Protein AF-A0A9W8D251-F1 (afdb_monomer_lite)

Foldseek 3Di:
DDKDWDWAQDPVDNVDIDIDIDDDDDDPDDPPVCVVVVVVVVVVVVVVVVVVVVVVVVVVVVCVVVCVVVVVVVVVPDDDD

Radius of gyration: 19.43 Å; chains: 1; bounding box: 40×22×55 Å

Structure (mmCIF, N/CA/C/O backbone):
data_AF-A0A9W8D251-F1
#
_entry.id   AF-A0A9W8D251-F1
#
loop_
_atom_site.group_PDB
_atom_site.id
_atom_site.type_symbol
_atom_site.label_atom_id
_atom_site.label_alt_id
_atom_site.label_comp_id
_atom_site.label_asym_id
_atom_site.label_entity_id
_atom_site.label_seq_id
_atom_site.pdbx_PDB_ins_code
_atom_site.Cartn_x
_atom_site.Cartn_y
_atom_site.Cartn_z
_atom_site.occupancy
_atom_site.B_iso_or_equiv
_atom_site.auth_seq_id
_atom_site.auth_comp_id
_atom_site.auth_asym_id
_atom_site.auth_atom_id
_atom_site.pdbx_PDB_model_num
ATOM 1 N N . VAL A 1 1 ? -7.399 -13.211 10.879 1.00 62.53 1 VAL A N 1
ATOM 2 C CA . VAL A 1 1 ? -7.153 -12.051 9.995 1.00 62.53 1 VAL A CA 1
ATOM 3 C C . VAL A 1 1 ? -6.596 -12.612 8.709 1.00 62.53 1 VAL A C 1
ATOM 5 O O . VAL A 1 1 ? -5.525 -13.200 8.753 1.00 62.53 1 VAL A O 1
ATOM 8 N N . GLU A 1 2 ? -7.351 -12.513 7.624 1.00 75.56 2 GLU A N 1
ATOM 9 C CA . GLU A 1 2 ? -6.897 -12.874 6.280 1.00 75.56 2 GLU A CA 1
ATOM 10 C C . GLU A 1 2 ? -6.722 -11.599 5.454 1.00 75.56 2 GLU A C 1
ATOM 12 O O . GLU A 1 2 ? -7.582 -10.718 5.488 1.00 75.56 2 GLU A O 1
ATOM 17 N N . GLU A 1 3 ? -5.614 -11.507 4.722 1.00 72.06 3 GLU A N 1
ATOM 18 C CA . GLU A 1 3 ? -5.325 -10.439 3.764 1.00 72.06 3 GLU A CA 1
ATOM 19 C C . GLU A 1 3 ? -5.142 -11.062 2.378 1.00 72.06 3 GLU A C 1
ATOM 21 O O . GLU A 1 3 ? -4.378 -12.015 2.212 1.00 72.06 3 GLU A O 1
ATOM 26 N N . LYS A 1 4 ? -5.834 -10.514 1.378 1.00 84.62 4 LYS A N 1
ATOM 27 C CA . LYS A 1 4 ? -5.705 -10.904 -0.023 1.00 84.62 4 LYS A CA 1
ATOM 28 C C . LYS A 1 4 ? -5.401 -9.674 -0.868 1.00 84.62 4 LYS A C 1
ATOM 30 O O . LYS A 1 4 ? -6.254 -8.809 -1.060 1.00 84.62 4 LYS A O 1
ATOM 35 N N . GLN A 1 5 ? -4.206 -9.654 -1.449 1.00 80.81 5 GLN A N 1
ATOM 36 C CA . GLN A 1 5 ? -3.772 -8.610 -2.369 1.00 80.81 5 GLN A CA 1
ATOM 37 C C . GLN A 1 5 ? -3.803 -9.128 -3.812 1.00 80.81 5 GLN A C 1
ATOM 39 O O . GLN A 1 5 ? -3.205 -10.153 -4.127 1.00 80.81 5 GLN A O 1
ATOM 44 N N . THR A 1 6 ? -4.489 -8.408 -4.701 1.00 84.94 6 THR A N 1
ATOM 45 C CA . THR A 1 6 ? -4.556 -8.702 -6.139 1.00 84.94 6 THR A CA 1
ATOM 46 C C . THR A 1 6 ? -3.939 -7.547 -6.920 1.00 84.94 6 THR A C 1
ATOM 48 O O . THR A 1 6 ? -4.358 -6.397 -6.777 1.00 84.94 6 THR A O 1
ATOM 51 N N . LEU A 1 7 ? -2.937 -7.859 -7.740 1.00 83.19 7 LEU A N 1
ATOM 52 C CA . LEU A 1 7 ? -2.224 -6.913 -8.596 1.00 83.19 7 LEU A CA 1
ATOM 53 C C . LEU A 1 7 ? -2.591 -7.207 -10.051 1.00 83.19 7 LEU A C 1
ATOM 55 O O . LEU A 1 7 ? -2.381 -8.326 -10.515 1.00 83.19 7 LEU A O 1
ATOM 59 N N . VAL A 1 8 ? -3.149 -6.226 -10.756 1.00 85.25 8 VAL A N 1
ATOM 60 C CA . VAL A 1 8 ? -3.587 -6.367 -12.153 1.00 85.25 8 VAL A CA 1
ATOM 61 C C . VAL A 1 8 ? -3.054 -5.193 -12.970 1.00 85.25 8 VAL A C 1
ATOM 63 O O . VAL A 1 8 ? -3.043 -4.062 -12.486 1.00 85.25 8 VAL A O 1
ATOM 66 N N . ALA A 1 9 ? -2.601 -5.440 -14.199 1.00 78.44 9 ALA A N 1
ATOM 67 C CA . ALA A 1 9 ? -2.243 -4.366 -15.126 1.00 78.44 9 ALA A CA 1
ATOM 68 C C . ALA A 1 9 ? -3.487 -3.522 -15.451 1.00 78.44 9 ALA A C 1
ATOM 70 O O . ALA A 1 9 ? -4.566 -4.074 -15.673 1.00 78.44 9 ALA A O 1
ATOM 71 N N . ASP A 1 10 ? -3.357 -2.196 -15.441 1.00 75.69 10 ASP A N 1
ATOM 72 C CA . ASP A 1 10 ? -4.484 -1.305 -15.713 1.00 75.69 10 ASP A CA 1
ATOM 73 C C . ASP A 1 10 ? -4.909 -1.421 -17.196 1.00 75.69 10 ASP A C 1
ATOM 75 O O . ASP A 1 10 ? -4.091 -1.169 -18.087 1.00 75.69 10 ASP A O 1
ATOM 79 N N . PRO A 1 11 ? -6.171 -1.798 -17.489 1.00 76.19 11 PRO A N 1
ATOM 80 C CA . PRO A 1 11 ? -6.655 -1.960 -18.859 1.00 76.19 11 PRO A CA 1
ATOM 81 C C . PRO A 1 11 ? -6.732 -0.640 -19.641 1.00 76.19 11 PRO A C 1
ATOM 83 O O . PRO A 1 11 ? -6.804 -0.669 -20.868 1.00 76.19 11 PRO A O 1
ATOM 86 N N . HIS A 1 12 ? -6.714 0.513 -18.965 1.00 77.06 12 HIS A N 1
ATOM 87 C CA . HIS A 1 12 ? -6.749 1.831 -19.602 1.00 77.06 12 HIS A CA 1
ATOM 88 C C . HIS A 1 12 ? -5.372 2.494 -19.709 1.00 77.06 12 HIS A C 1
ATOM 90 O O . HIS A 1 12 ? -5.201 3.407 -20.517 1.00 77.06 12 HIS A O 1
ATOM 96 N N . ASN A 1 13 ? -4.381 2.045 -18.933 1.00 74.81 13 ASN A N 1
ATOM 97 C CA . ASN A 1 13 ? -3.026 2.584 -18.980 1.00 74.81 13 ASN A CA 1
ATOM 98 C C . ASN A 1 13 ? -1.980 1.498 -18.699 1.00 74.81 13 ASN A C 1
ATOM 100 O O . ASN A 1 13 ? -1.735 1.141 -17.551 1.00 74.81 13 ASN A O 1
ATOM 104 N N . ALA A 1 14 ? -1.285 1.049 -19.745 1.00 75.12 14 ALA A N 1
ATOM 105 C CA . ALA A 1 14 ? -0.275 -0.010 -19.660 1.00 75.12 14 ALA A CA 1
ATOM 106 C C . ALA A 1 14 ? 0.901 0.294 -18.707 1.00 75.12 14 ALA A C 1
ATOM 108 O O . ALA A 1 14 ? 1.615 -0.623 -18.309 1.00 75.12 14 ALA A O 1
ATOM 109 N N . ASN A 1 15 ? 1.103 1.559 -18.320 1.00 75.69 15 ASN A N 1
ATOM 110 C CA . ASN A 1 15 ? 2.156 1.954 -17.383 1.00 75.69 15 ASN A CA 1
ATOM 111 C C . ASN A 1 15 ? 1.715 1.919 -15.911 1.00 75.69 15 AS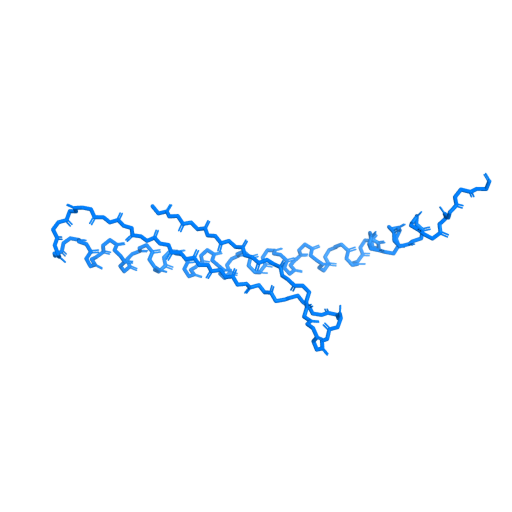N A C 1
ATOM 113 O O . ASN A 1 15 ? 2.542 2.145 -15.027 1.00 75.69 15 ASN A O 1
ATOM 117 N N . ASN A 1 16 ? 0.439 1.637 -15.633 1.00 73.31 16 ASN A N 1
ATOM 118 C CA . ASN A 1 16 ? -0.111 1.601 -14.285 1.00 73.31 16 ASN A CA 1
ATOM 119 C C . ASN A 1 16 ? -0.466 0.169 -13.863 1.00 73.31 16 ASN A C 1
ATOM 121 O O . ASN A 1 16 ? -0.869 -0.676 -14.661 1.00 73.31 16 ASN A O 1
ATOM 125 N N . THR A 1 17 ? -0.340 -0.109 -12.567 1.00 81.25 17 THR A N 1
ATOM 126 C CA . THR A 1 17 ? -0.783 -1.371 -11.964 1.00 81.25 17 THR A CA 1
ATOM 127 C C . THR A 1 17 ? -1.851 -1.076 -10.922 1.00 81.25 17 THR A C 1
ATOM 129 O O . THR A 1 17 ? -1.616 -0.341 -9.962 1.00 81.25 17 THR A O 1
ATOM 132 N N . LEU A 1 18 ? -3.028 -1.664 -11.106 1.00 80.69 18 LEU A N 1
ATOM 133 C CA . LEU A 1 18 ? -4.120 -1.633 -10.147 1.00 80.69 18 LEU A CA 1
ATOM 134 C C . LEU A 1 18 ? -3.820 -2.616 -9.014 1.00 80.69 18 LEU A C 1
ATOM 136 O O . LEU A 1 18 ? -3.620 -3.810 -9.236 1.00 80.69 18 LEU A O 1
ATOM 140 N N . CYS A 1 19 ? -3.807 -2.108 -7.785 1.00 77.50 19 CYS A N 1
ATOM 141 C CA . CYS A 1 19 ? -3.641 -2.913 -6.582 1.00 77.50 19 CYS A CA 1
ATOM 142 C C . CYS A 1 19 ? -4.936 -2.885 -5.771 1.00 77.50 19 CYS A C 1
ATOM 144 O O . CYS A 1 19 ? -5.309 -1.844 -5.225 1.00 77.50 19 CYS A O 1
ATOM 146 N N . LYS A 1 20 ? -5.617 -4.030 -5.690 1.00 82.81 20 LYS A N 1
ATOM 147 C CA . LYS A 1 20 ? -6.781 -4.231 -4.825 1.00 82.81 20 LYS A CA 1
ATOM 148 C C . LYS A 1 20 ? -6.339 -5.026 -3.605 1.00 82.81 20 LYS A C 1
ATOM 150 O O . LYS A 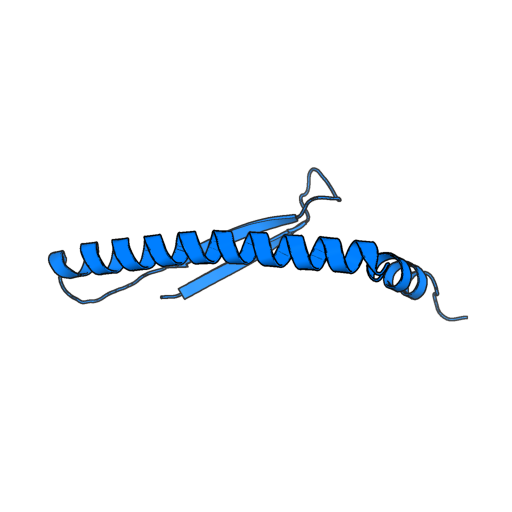1 20 ? -5.796 -6.116 -3.764 1.00 82.81 20 LYS A O 1
ATOM 155 N N . ASN A 1 21 ? -6.566 -4.493 -2.408 1.00 75.31 21 ASN A N 1
ATOM 156 C CA . ASN A 1 21 ? -6.255 -5.199 -1.169 1.00 75.31 21 ASN A CA 1
ATOM 157 C C . ASN A 1 21 ? -7.534 -5.389 -0.348 1.00 75.31 21 ASN A C 1
ATOM 159 O O . ASN A 1 21 ? -8.249 -4.422 -0.083 1.00 75.31 21 ASN A O 1
ATOM 163 N N . GLU A 1 22 ? -7.841 -6.638 -0.016 1.00 78.25 22 GLU A N 1
ATOM 164 C CA . GLU A 1 22 ? -9.040 -7.057 0.705 1.00 78.25 22 GLU A CA 1
ATOM 165 C C . GLU A 1 22 ? -8.618 -7.693 2.032 1.00 78.25 22 GLU A C 1
ATOM 167 O O . GLU A 1 22 ? -7.679 -8.488 2.082 1.00 78.25 22 GLU A O 1
ATOM 172 N N . THR A 1 23 ? -9.304 -7.353 3.122 1.00 70.75 23 THR A N 1
ATOM 173 C CA . THR A 1 23 ? -8.981 -7.876 4.456 1.00 70.75 23 THR A CA 1
ATOM 174 C C . THR A 1 23 ? -10.238 -8.333 5.160 1.00 70.75 23 THR A C 1
ATOM 176 O O . THR A 1 23 ? -11.220 -7.599 5.222 1.00 70.75 23 THR A O 1
ATOM 179 N N . SER A 1 24 ? -10.185 -9.543 5.710 1.00 70.19 24 SER A N 1
ATOM 180 C CA . SER A 1 24 ? -11.259 -10.138 6.495 1.00 70.19 24 SER A CA 1
ATOM 181 C C . SER A 1 24 ? -10.789 -10.387 7.926 1.00 70.19 24 SER A C 1
ATOM 183 O O . SER A 1 24 ? -9.777 -11.054 8.179 1.00 70.19 24 SER A O 1
ATOM 185 N N . ILE A 1 25 ? -11.523 -9.830 8.888 1.00 65.44 25 ILE A N 1
ATOM 186 C CA . ILE A 1 25 ? -11.240 -9.942 10.320 1.00 65.44 25 ILE A CA 1
ATOM 187 C C . ILE A 1 25 ? -12.442 -10.615 10.978 1.00 65.44 25 ILE A C 1
ATOM 189 O O . ILE A 1 25 ? -13.370 -9.961 11.433 1.00 65.44 25 ILE A O 1
ATOM 193 N N . VAL A 1 26 ? -12.440 -11.948 11.000 1.00 65.75 26 VAL A N 1
ATOM 194 C CA . VAL A 1 26 ? -13.486 -12.736 11.665 1.00 65.75 26 VAL A CA 1
ATOM 195 C C . VAL A 1 26 ? -13.068 -13.009 13.111 1.00 65.75 26 VAL A C 1
ATOM 197 O O . VAL A 1 26 ? -11.976 -13.528 13.350 1.00 65.75 26 VAL A O 1
ATOM 200 N N . SER A 1 27 ? -13.926 -12.668 14.077 1.00 61.28 27 SER A N 1
ATOM 201 C CA . SER A 1 27 ? -13.719 -12.939 15.507 1.00 61.28 27 SER A CA 1
ATOM 202 C C . SER A 1 27 ? -15.001 -13.463 16.163 1.00 61.28 27 SER A C 1
ATOM 204 O O . SER A 1 27 ? -16.047 -12.818 16.102 1.00 61.28 27 SER A O 1
ATOM 206 N N . ASN A 1 28 ? -14.906 -14.615 16.837 1.00 64.69 28 ASN A N 1
ATOM 207 C CA . ASN A 1 28 ? -16.018 -15.301 17.515 1.00 64.69 28 ASN A CA 1
ATOM 208 C C . ASN A 1 28 ? -16.261 -14.806 18.963 1.00 64.69 28 ASN A C 1
ATOM 210 O O . ASN A 1 28 ? -16.931 -15.471 19.749 1.00 64.69 28 ASN A O 1
ATOM 214 N N . ILE A 1 29 ? -15.666 -13.672 19.357 1.00 56.19 29 ILE A N 1
ATOM 215 C CA . ILE A 1 29 ? -15.630 -13.180 20.743 1.00 56.19 29 ILE A CA 1
ATOM 216 C C . ILE A 1 29 ? -16.478 -11.905 20.856 1.00 56.19 29 ILE A C 1
ATOM 218 O O . ILE A 1 29 ? -16.021 -10.852 20.454 1.00 56.19 29 ILE A O 1
ATOM 222 N N . GLY A 1 30 ? -17.694 -12.002 21.409 1.00 55.06 30 GLY A N 1
ATOM 223 C CA . GLY A 1 30 ? -18.565 -10.917 21.917 1.00 55.06 30 GLY A CA 1
ATOM 224 C C . GLY A 1 30 ? -18.473 -9.487 21.323 1.00 55.06 30 GLY A C 1
ATOM 225 O O . GLY A 1 30 ? -17.453 -8.805 21.414 1.00 55.06 30 GLY A O 1
ATOM 226 N N . TYR A 1 31 ? -19.620 -8.955 20.875 1.00 59.47 31 TYR A N 1
ATOM 227 C CA . TYR A 1 31 ? -19.808 -7.653 20.198 1.00 59.47 31 TYR A CA 1
ATOM 228 C C . TYR A 1 31 ? -19.062 -6.423 20.786 1.00 59.47 31 TYR A C 1
ATOM 230 O O . TYR A 1 31 ? -18.710 -5.520 20.031 1.00 59.47 31 TYR A O 1
ATOM 238 N N . GLY A 1 32 ? -18.771 -6.370 22.095 1.00 58.47 32 GLY A N 1
ATOM 239 C CA . GLY A 1 32 ? -18.103 -5.225 22.744 1.00 58.47 32 GLY A CA 1
ATOM 240 C C . GLY A 1 32 ? -16.563 -5.219 22.708 1.00 58.47 32 GLY A C 1
ATOM 241 O O . GLY A 1 32 ? -15.956 -4.153 22.603 1.00 58.47 32 GLY A O 1
ATOM 242 N N . LEU A 1 33 ? -15.911 -6.387 22.769 1.00 60.44 33 LEU A N 1
ATOM 243 C CA . LEU A 1 33 ? -14.448 -6.515 22.625 1.00 60.44 33 LEU A CA 1
ATOM 244 C C . LEU A 1 33 ? -14.044 -6.553 21.147 1.00 60.44 33 LEU A C 1
ATOM 246 O O . LEU A 1 33 ? -12.997 -6.010 20.787 1.00 60.44 33 LEU A O 1
ATOM 250 N N . ASN A 1 34 ? -14.923 -7.097 20.297 1.00 61.94 34 ASN A N 1
ATOM 251 C CA . ASN A 1 34 ? -14.765 -7.093 18.847 1.00 61.94 34 ASN A CA 1
ATOM 252 C C . ASN A 1 34 ? -14.547 -5.688 18.290 1.00 61.94 34 ASN A C 1
ATOM 254 O O . ASN A 1 34 ? -13.549 -5.486 17.616 1.00 61.94 34 ASN A O 1
ATOM 258 N N . SER A 1 35 ? -15.367 -4.692 18.642 1.00 64.56 35 SER A N 1
ATOM 259 C CA . SER A 1 35 ? -15.222 -3.344 18.064 1.00 64.56 35 SER A CA 1
ATOM 260 C C . SER A 1 35 ? -13.866 -2.685 18.367 1.00 64.56 35 SER A C 1
ATOM 262 O O . SER A 1 35 ? -13.304 -1.988 17.523 1.00 64.56 35 SER A O 1
ATOM 264 N N . ARG A 1 36 ? -13.285 -2.913 19.554 1.00 69.75 36 ARG A N 1
ATOM 265 C CA . ARG A 1 36 ? -11.957 -2.365 19.896 1.00 69.75 36 ARG A CA 1
ATOM 266 C C . ARG A 1 36 ? -10.831 -3.092 19.168 1.00 69.75 36 ARG A C 1
ATOM 268 O O . ARG A 1 36 ? -9.902 -2.442 18.696 1.00 69.75 36 ARG A O 1
ATOM 275 N N . ILE A 1 37 ? -10.920 -4.417 19.065 1.00 72.12 37 ILE A N 1
ATOM 276 C CA . ILE A 1 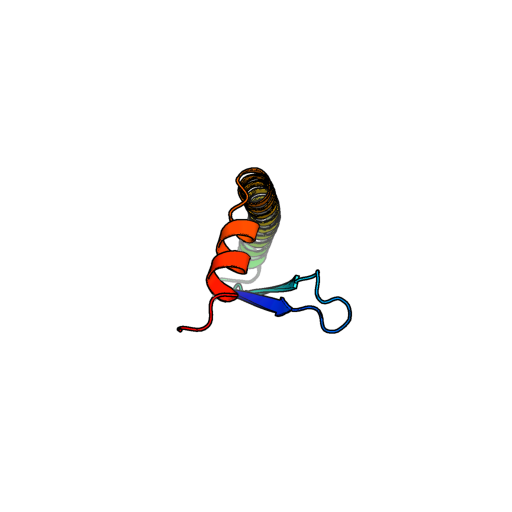37 ? -9.941 -5.239 18.343 1.00 72.12 37 ILE A CA 1
ATOM 277 C C . ILE A 1 37 ? -10.025 -4.965 16.839 1.00 72.12 37 ILE A C 1
ATOM 279 O O . ILE A 1 37 ? -8.996 -4.833 16.183 1.00 72.12 37 ILE A O 1
ATOM 283 N N . GLU A 1 38 ? -11.230 -4.817 16.300 1.00 70.56 38 GLU A N 1
ATOM 284 C CA . GLU A 1 38 ? -11.507 -4.505 14.901 1.00 70.56 38 GLU A CA 1
ATOM 285 C C . GLU A 1 38 ? -11.001 -3.103 14.544 1.00 70.56 38 GLU A C 1
ATOM 287 O O . GLU A 1 38 ? -10.238 -2.956 13.597 1.00 70.56 38 GLU A O 1
ATOM 292 N N . ASN A 1 39 ? -11.266 -2.085 15.371 1.00 77.00 39 ASN A N 1
ATOM 293 C CA . ASN A 1 39 ? -10.704 -0.746 15.159 1.00 77.00 39 ASN A CA 1
ATOM 294 C C . ASN A 1 39 ? -9.170 -0.716 15.276 1.00 77.00 39 ASN A C 1
ATOM 296 O O . ASN A 1 39 ? -8.496 -0.059 14.480 1.00 77.00 39 ASN A O 1
ATOM 300 N N . PHE A 1 40 ? -8.595 -1.439 16.243 1.00 81.25 40 PHE A N 1
ATOM 301 C CA . PHE A 1 40 ? -7.141 -1.532 16.400 1.00 81.25 40 PHE A CA 1
ATOM 302 C C . PHE A 1 40 ? -6.481 -2.246 15.213 1.00 81.25 40 PHE A C 1
ATOM 304 O O . PHE A 1 40 ? -5.465 -1.784 14.691 1.00 81.25 40 PHE A O 1
ATOM 311 N N . SER A 1 41 ? -7.066 -3.354 14.759 1.00 77.94 41 SER A N 1
ATOM 312 C CA . SER A 1 41 ? -6.556 -4.122 13.624 1.00 77.94 41 SER A CA 1
ATOM 313 C C . SER A 1 41 ? -6.739 -3.384 12.299 1.00 77.94 41 SER A C 1
ATOM 315 O O . SER A 1 41 ? -5.808 -3.375 11.501 1.00 77.94 41 SER A O 1
ATOM 317 N N . LEU A 1 42 ? -7.848 -2.667 12.099 1.00 82.00 42 LEU A N 1
ATOM 318 C CA . LEU A 1 42 ? -8.078 -1.821 10.925 1.00 82.00 42 LEU A CA 1
ATOM 319 C C . LEU A 1 42 ? -7.110 -0.630 10.877 1.00 82.00 42 LEU A C 1
ATOM 321 O O . LEU A 1 42 ? -6.541 -0.331 9.826 1.00 82.00 42 LEU A O 1
ATOM 325 N N . SER A 1 43 ? -6.844 0.004 12.024 1.00 84.62 43 SER A N 1
ATOM 326 C CA . SER A 1 43 ? -5.832 1.061 12.139 1.00 84.62 43 SER A CA 1
ATOM 327 C C . SER A 1 43 ? -4.431 0.540 11.797 1.00 84.62 43 SER A C 1
ATOM 329 O O . SER A 1 43 ? -3.754 1.111 10.939 1.00 84.62 43 SER A O 1
ATOM 331 N N . ARG A 1 44 ? -4.022 -0.595 12.384 1.00 86.19 44 ARG A N 1
ATOM 332 C CA . ARG A 1 44 ? -2.735 -1.242 12.078 1.00 86.19 44 ARG A CA 1
ATOM 333 C C . ARG A 1 44 ? -2.632 -1.676 10.622 1.00 86.19 44 ARG A C 1
ATOM 335 O O . ARG A 1 44 ? -1.571 -1.524 10.021 1.00 86.19 44 ARG A O 1
ATOM 342 N N . PHE A 1 45 ? -3.719 -2.178 10.047 1.00 83.25 45 PHE A N 1
ATOM 343 C CA . PHE A 1 45 ? -3.762 -2.592 8.653 1.00 83.25 45 PHE A CA 1
ATOM 344 C C . PHE A 1 45 ? -3.584 -1.406 7.700 1.00 83.25 45 PHE A C 1
ATOM 346 O O . PHE A 1 45 ? -2.745 -1.449 6.803 1.00 83.25 45 PHE A O 1
ATOM 353 N N . SER A 1 46 ? -4.296 -0.304 7.946 1.00 86.50 46 SER A N 1
ATOM 354 C CA . SER A 1 4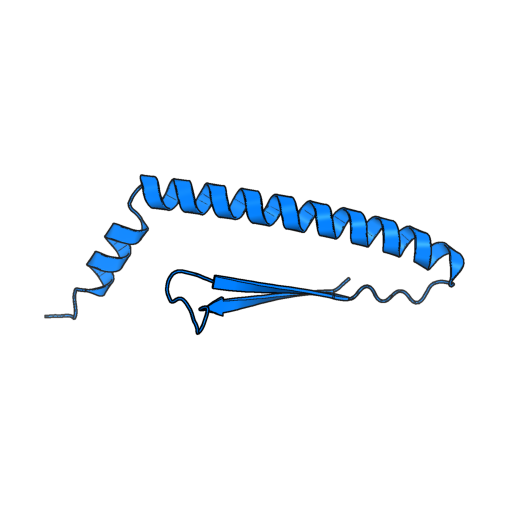6 ? -4.147 0.941 7.183 1.00 86.50 46 SER A CA 1
ATOM 355 C C . SER A 1 46 ? -2.721 1.501 7.267 1.00 86.50 46 SER A C 1
ATOM 357 O O . SER A 1 46 ? -2.132 1.922 6.264 1.00 86.50 46 SER A O 1
ATOM 359 N N . GLU A 1 47 ? -2.113 1.448 8.453 1.00 89.75 47 GLU A N 1
ATOM 360 C CA . GLU A 1 47 ? -0.733 1.880 8.654 1.00 89.75 47 GLU A CA 1
ATOM 361 C C . GLU A 1 47 ? 0.266 0.989 7.895 1.00 89.75 47 GLU A C 1
ATOM 363 O O . GLU A 1 47 ? 1.179 1.497 7.236 1.00 89.75 47 GLU A O 1
ATOM 368 N N . ASN A 1 48 ? 0.061 -0.331 7.925 1.00 87.81 48 ASN A N 1
ATOM 369 C CA . ASN A 1 48 ? 0.868 -1.301 7.187 1.00 87.81 48 ASN A CA 1
ATOM 370 C C . ASN A 1 48 ? 0.726 -1.131 5.670 1.00 87.81 48 ASN A C 1
ATOM 372 O O . ASN A 1 48 ? 1.736 -1.146 4.968 1.00 87.81 48 ASN A O 1
ATOM 376 N N . LEU A 1 49 ? -0.483 -0.881 5.161 1.00 84.50 49 LEU A N 1
ATOM 377 C CA . LEU A 1 49 ? -0.733 -0.574 3.749 1.00 84.50 49 LEU A CA 1
ATOM 378 C C . LEU A 1 49 ? 0.056 0.655 3.286 1.00 84.50 49 LEU A C 1
ATOM 380 O O . LEU A 1 49 ? 0.704 0.632 2.238 1.00 84.50 49 LEU A O 1
ATOM 384 N N . ASN A 1 50 ? 0.040 1.727 4.079 1.00 89.88 50 ASN A N 1
ATOM 385 C CA . ASN A 1 50 ? 0.785 2.943 3.760 1.00 89.88 50 ASN A CA 1
ATOM 386 C C . ASN A 1 50 ? 2.303 2.723 3.811 1.00 89.88 50 ASN A C 1
ATOM 388 O O . ASN A 1 50 ? 3.020 3.222 2.941 1.00 89.88 50 ASN A O 1
ATOM 392 N N . LYS A 1 51 ? 2.804 1.962 4.793 1.00 91.94 51 LYS A N 1
ATOM 393 C CA . LYS A 1 51 ? 4.227 1.588 4.876 1.00 91.94 51 LYS A CA 1
ATOM 394 C C . LYS A 1 51 ? 4.645 0.709 3.695 1.00 91.94 51 LYS A C 1
ATOM 396 O O . LYS A 1 51 ? 5.676 0.980 3.087 1.00 91.94 51 LYS A O 1
ATOM 401 N N . SER A 1 52 ? 3.819 -0.267 3.323 1.00 87.19 52 SER A N 1
ATOM 402 C CA . SER A 1 52 ? 4.046 -1.161 2.183 1.00 87.19 52 SER A CA 1
ATOM 403 C C . SER A 1 52 ? 4.123 -0.387 0.864 1.00 87.19 52 SER A C 1
ATOM 405 O O . SER A 1 52 ? 5.110 -0.517 0.140 1.00 87.19 52 SER A O 1
ATOM 407 N N . ARG A 1 53 ? 3.174 0.527 0.591 1.00 87.19 53 ARG A N 1
ATOM 408 C CA . ARG A 1 53 ? 3.233 1.395 -0.604 1.00 87.19 53 ARG A CA 1
ATOM 409 C C . ARG A 1 53 ? 4.499 2.249 -0.640 1.00 87.19 53 ARG A C 1
ATOM 411 O O . ARG A 1 53 ? 5.145 2.326 -1.678 1.00 87.19 53 ARG A O 1
ATOM 418 N N . LYS A 1 54 ? 4.879 2.870 0.482 1.00 92.50 54 LYS A N 1
ATOM 419 C CA . LYS A 1 54 ? 6.108 3.681 0.562 1.00 92.50 54 LYS A CA 1
ATOM 420 C C . LYS A 1 54 ? 7.365 2.841 0.319 1.00 92.50 54 LYS A C 1
ATOM 422 O O . LYS A 1 54 ? 8.235 3.269 -0.434 1.00 92.50 54 LYS A O 1
ATOM 427 N N . GLY A 1 55 ? 7.446 1.649 0.911 1.00 92.75 55 GLY A N 1
ATOM 428 C CA . GLY A 1 55 ? 8.555 0.718 0.696 1.00 92.75 55 GLY A CA 1
ATOM 429 C C . GLY A 1 55 ? 8.645 0.252 -0.757 1.00 92.75 55 GLY A C 1
ATOM 430 O O . GLY A 1 55 ? 9.725 0.257 -1.340 1.00 92.75 55 GLY A O 1
ATOM 431 N N . MET A 1 56 ? 7.505 -0.069 -1.371 1.0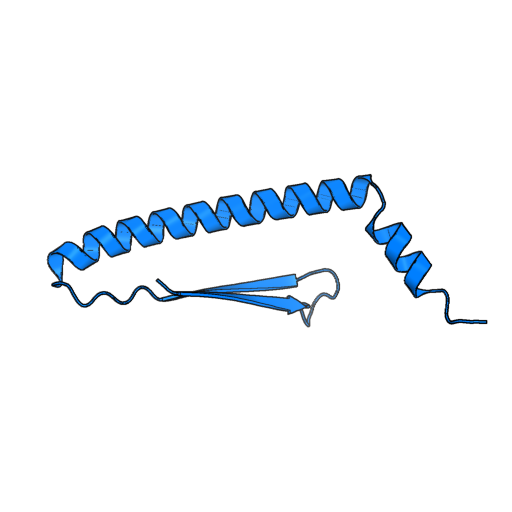0 88.94 56 MET A N 1
ATOM 432 C CA . MET A 1 56 ? 7.437 -0.465 -2.777 1.00 88.94 56 MET A CA 1
ATOM 433 C C . MET A 1 56 ? 7.892 0.664 -3.708 1.00 88.94 56 MET A C 1
ATOM 435 O O . MET A 1 56 ? 8.728 0.425 -4.574 1.00 88.94 56 MET A O 1
ATOM 439 N N . LEU A 1 57 ? 7.418 1.897 -3.497 1.00 89.56 57 LEU A N 1
ATOM 440 C CA . LEU A 1 57 ? 7.864 3.064 -4.267 1.00 89.56 57 LEU A CA 1
ATOM 441 C C . LEU A 1 57 ? 9.374 3.296 -4.136 1.00 89.56 57 LEU A C 1
ATOM 443 O O . LEU A 1 57 ? 10.038 3.569 -5.131 1.00 89.56 57 LEU A O 1
ATOM 447 N N . TYR A 1 58 ? 9.925 3.135 -2.931 1.00 93.12 58 TYR A N 1
ATOM 448 C CA . TYR A 1 58 ? 11.363 3.262 -2.699 1.00 93.12 58 TYR A CA 1
ATOM 449 C C . TYR A 1 58 ? 12.173 2.205 -3.462 1.00 93.12 58 TYR A C 1
ATOM 451 O O . TYR A 1 58 ? 13.170 2.528 -4.106 1.00 93.12 58 TYR A O 1
ATOM 459 N N . VAL A 1 59 ? 11.737 0.943 -3.431 1.00 89.88 59 VAL A N 1
ATOM 460 C CA . VAL A 1 59 ? 12.406 -0.140 -4.167 1.00 89.88 59 VAL A CA 1
ATOM 461 C C . VAL A 1 59 ? 12.284 0.060 -5.680 1.00 89.88 59 VAL A C 1
ATOM 463 O O . VAL A 1 59 ? 13.257 -0.179 -6.393 1.00 89.88 59 VAL A O 1
ATOM 466 N N . LEU A 1 60 ? 11.136 0.534 -6.176 1.00 85.38 60 LEU A N 1
ATOM 467 C CA . LEU A 1 60 ? 10.941 0.858 -7.592 1.00 85.38 60 LEU A CA 1
ATOM 468 C C . LEU A 1 60 ? 11.864 1.994 -8.054 1.00 85.38 60 LEU A C 1
ATOM 470 O O . LEU A 1 60 ? 12.522 1.839 -9.082 1.00 85.38 60 LEU A O 1
ATOM 474 N N . ASP A 1 61 ? 11.980 3.079 -7.282 1.00 88.62 61 ASP A N 1
ATOM 475 C CA . ASP A 1 61 ? 12.923 4.175 -7.561 1.00 88.62 61 ASP A CA 1
ATOM 476 C C . ASP A 1 61 ? 14.375 3.669 -7.559 1.00 88.62 61 ASP A C 1
ATOM 478 O O . ASP A 1 61 ? 15.142 3.921 -8.491 1.00 88.62 61 ASP A O 1
ATOM 482 N N . LEU A 1 62 ? 14.753 2.856 -6.567 1.00 89.44 62 LEU A N 1
ATOM 483 C CA . LEU A 1 62 ? 16.087 2.259 -6.505 1.00 89.44 62 LEU A CA 1
ATOM 484 C C . LEU A 1 62 ? 16.376 1.356 -7.717 1.00 89.44 62 LEU A C 1
ATOM 486 O O . LEU A 1 62 ? 17.471 1.405 -8.282 1.00 89.44 62 LEU A O 1
ATOM 490 N N . ALA A 1 63 ? 15.406 0.539 -8.129 1.00 83.56 63 ALA A N 1
ATOM 491 C CA . ALA A 1 63 ? 15.525 -0.349 -9.280 1.00 83.56 63 ALA A CA 1
ATOM 492 C C . ALA A 1 63 ? 15.590 0.424 -10.609 1.00 83.56 63 ALA A C 1
ATOM 494 O O . ALA A 1 63 ? 16.357 0.037 -11.496 1.00 83.56 63 ALA A O 1
ATOM 495 N N . GLN A 1 64 ? 14.858 1.537 -10.734 1.00 80.19 64 GLN A N 1
ATOM 496 C CA . GLN A 1 64 ? 14.973 2.460 -11.866 1.00 80.19 64 GLN A CA 1
ATOM 497 C C . GLN A 1 64 ? 16.368 3.090 -11.934 1.00 80.19 64 GLN A C 1
ATOM 499 O O . GLN A 1 64 ? 17.012 3.020 -12.981 1.00 80.19 64 GLN A O 1
ATOM 504 N N . ARG A 1 65 ? 16.884 3.625 -10.819 1.00 82.69 65 ARG A N 1
ATOM 505 C CA . ARG A 1 65 ? 18.224 4.243 -10.758 1.00 82.69 65 ARG A CA 1
ATOM 506 C C . ARG A 1 65 ? 19.349 3.263 -11.072 1.00 82.69 65 ARG A C 1
ATOM 508 O O . ARG A 1 65 ? 20.309 3.628 -11.741 1.00 82.69 65 ARG A O 1
ATOM 515 N N . LYS A 1 66 ? 19.234 2.014 -10.613 1.00 82.06 66 LYS A N 1
ATOM 516 C CA . LYS A 1 66 ? 20.204 0.950 -10.917 1.00 82.06 66 LYS A CA 1
ATOM 517 C C . LYS A 1 66 ? 20.048 0.366 -12.326 1.00 82.06 66 LYS A C 1
ATOM 519 O O . LYS A 1 66 ? 20.832 -0.496 -12.706 1.00 82.06 66 LYS A O 1
ATOM 524 N N . GLY A 1 67 ? 19.051 0.806 -13.099 1.00 73.94 67 GLY A N 1
ATOM 525 C CA . GLY A 1 67 ? 18.825 0.343 -14.467 1.00 73.94 67 GLY A CA 1
ATOM 526 C C . GLY A 1 67 ? 18.395 -1.123 -14.572 1.00 73.94 67 GLY A C 1
ATOM 527 O O . GLY A 1 67 ? 18.476 -1.689 -15.663 1.00 73.94 67 GLY A O 1
ATOM 528 N N . LEU A 1 68 ? 17.911 -1.741 -13.484 1.00 68.44 68 LEU A N 1
ATOM 529 C CA . LEU A 1 68 ? 17.550 -3.166 -13.469 1.00 68.44 68 LEU A CA 1
ATOM 530 C C . LEU A 1 68 ? 16.460 -3.489 -14.499 1.00 68.44 68 LEU A C 1
ATOM 532 O O . LEU A 1 68 ? 16.532 -4.505 -15.187 1.00 68.44 68 LEU A O 1
ATOM 536 N N . PHE A 1 69 ? 15.476 -2.600 -14.653 1.00 66.25 69 PHE A N 1
ATOM 537 C CA . PHE A 1 69 ? 14.419 -2.767 -15.653 1.00 66.25 69 PHE A CA 1
ATOM 538 C C . PHE A 1 69 ? 14.948 -2.658 -17.089 1.00 66.25 69 PHE A C 1
ATOM 540 O O . PHE A 1 69 ? 14.465 -3.354 -17.977 1.00 66.25 69 PHE A O 1
ATOM 547 N N . ARG A 1 70 ? 15.992 -1.847 -17.310 1.00 62.34 70 ARG A N 1
ATOM 548 C CA . ARG A 1 70 ? 16.636 -1.684 -18.620 1.00 62.34 70 ARG A CA 1
ATOM 549 C C . ARG A 1 70 ? 17.467 -2.914 -18.992 1.00 62.34 70 ARG A C 1
ATOM 551 O O . ARG A 1 70 ? 17.414 -3.346 -20.136 1.00 62.34 70 ARG A O 1
ATOM 558 N N . GLN A 1 71 ? 18.184 -3.505 -18.034 1.00 60.38 71 GLN A N 1
ATOM 559 C CA . GLN A 1 71 ? 18.923 -4.756 -18.250 1.00 60.38 71 GLN A CA 1
ATOM 560 C C . GLN A 1 71 ? 17.994 -5.943 -18.520 1.00 60.38 71 GLN A C 1
ATOM 562 O O . GLN A 1 71 ? 18.296 -6.752 -19.392 1.00 60.38 71 GLN A O 1
ATOM 567 N N . ARG A 1 72 ? 16.857 -6.033 -17.819 1.00 60.75 72 ARG A N 1
ATOM 568 C CA . ARG A 1 72 ? 15.891 -7.120 -18.023 1.00 60.75 72 ARG A CA 1
ATOM 569 C C . ARG A 1 72 ? 15.186 -7.023 -19.378 1.00 60.75 72 ARG A C 1
ATOM 571 O O . ARG A 1 72 ? 15.153 -8.014 -20.090 1.00 60.75 72 ARG A O 1
ATOM 578 N N . LEU A 1 73 ? 14.737 -5.830 -19.783 1.00 61.06 73 LEU A N 1
ATOM 579 C CA . LEU A 1 73 ? 14.163 -5.603 -21.120 1.00 61.06 73 LEU A CA 1
ATOM 580 C C . LEU A 1 73 ? 15.147 -5.934 -22.252 1.00 61.06 73 LEU A C 1
ATOM 582 O O . LEU A 1 73 ? 14.748 -6.501 -23.261 1.00 61.06 73 LEU A O 1
ATOM 586 N N . LEU A 1 74 ? 16.435 -5.616 -22.085 1.00 61.94 74 LEU A N 1
ATOM 587 C CA . LEU A 1 74 ? 17.469 -5.977 -23.064 1.00 61.94 74 LEU A CA 1
ATOM 588 C C . LEU A 1 74 ? 17.765 -7.485 -23.089 1.00 61.94 74 LEU A C 1
ATOM 590 O O . LEU A 1 74 ? 18.087 -8.016 -24.149 1.00 61.94 74 LEU A O 1
ATOM 594 N N . ALA A 1 75 ? 17.657 -8.175 -21.951 1.00 60.66 75 ALA A N 1
ATOM 595 C CA . ALA A 1 75 ? 17.803 -9.628 -21.878 1.00 60.66 75 ALA A CA 1
ATOM 596 C C . ALA A 1 75 ? 16.613 -10.363 -22.521 1.00 60.66 75 ALA A C 1
ATOM 598 O O . ALA A 1 75 ? 16.810 -11.392 -23.156 1.00 60.66 75 ALA A O 1
ATOM 599 N N . GLU A 1 76 ? 15.402 -9.813 -22.409 1.00 59.00 76 GLU A N 1
ATOM 600 C CA . GLU A 1 76 ? 14.175 -10.378 -22.991 1.00 59.00 76 GLU A CA 1
ATOM 601 C C . GLU A 1 76 ? 14.063 -10.141 -24.512 1.00 59.00 76 GLU A C 1
ATOM 603 O O . GLU A 1 76 ? 13.368 -10.877 -25.203 1.00 59.00 76 GLU A O 1
ATOM 608 N N . GLN A 1 77 ? 14.786 -9.152 -25.059 1.00 57.69 77 GLN A N 1
ATOM 609 C CA . GLN A 1 77 ? 14.862 -8.876 -26.504 1.00 57.69 77 GLN A CA 1
ATOM 610 C C . GLN A 1 77 ? 15.943 -9.667 -27.261 1.00 57.69 77 GLN A C 1
ATOM 612 O O . GLN A 1 77 ? 16.135 -9.442 -28.456 1.00 57.69 77 GLN A O 1
ATOM 617 N N . ARG A 1 78 ? 16.642 -10.605 -26.612 1.00 54.97 78 ARG A N 1
ATOM 618 C CA . ARG A 1 78 ? 17.436 -11.628 -27.308 1.00 54.97 78 ARG A CA 1
ATOM 619 C C . ARG A 1 78 ? 16.594 -12.903 -27.444 1.00 54.97 78 ARG A C 1
ATOM 621 O O . ARG A 1 78 ? 16.660 -13.744 -26.550 1.00 54.97 78 ARG A O 1
ATOM 628 N N . PRO A 1 79 ? 15.809 -13.079 -28.526 1.00 54.16 79 PRO A N 1
ATOM 629 C CA . PRO A 1 79 ? 15.432 -14.426 -28.917 1.00 54.16 79 PRO A CA 1
ATOM 630 C C . PRO A 1 79 ? 16.725 -15.166 -29.289 1.00 54.16 79 PRO A C 1
ATOM 632 O O . PRO A 1 79 ? 17.643 -14.564 -29.855 1.00 54.16 79 PRO A O 1
ATOM 635 N N . GLU A 1 80 ? 16.824 -16.429 -28.884 1.00 55.38 80 GLU A N 1
ATOM 636 C CA . GLU A 1 80 ? 17.948 -17.304 -29.214 1.00 55.38 80 GLU A CA 1
ATOM 637 C C . GLU A 1 80 ? 18.279 -17.248 -30.714 1.00 55.38 80 GLU A C 1
ATOM 639 O O . GLU A 1 80 ? 17.381 -17.215 -31.559 1.00 55.38 80 GLU A O 1
ATOM 644 N N . ALA A 1 81 ? 19.581 -17.185 -31.005 1.00 45.69 81 ALA A N 1
ATOM 645 C CA . ALA A 1 81 ? 20.148 -17.352 -32.338 1.00 45.69 81 ALA A CA 1
ATOM 646 C C . ALA A 1 81 ? 20.238 -18.837 -32.702 1.00 45.69 81 ALA A C 1
ATOM 648 O O . ALA A 1 81 ? 20.487 -19.639 -31.773 1.00 45.69 81 ALA A O 1
#

pLDDT: mean 74.77, std 11.68, range [45.69, 93.12]

Sequence (81 aa):
VEEKQTLVADPHNANNTLCKNETSIVSNIGYGLNSRIENFSLSRFSENLNKSRKGMLYVLDLAQRKGLFRQRLLAEQRPEA

Secondary structure (DSSP, 8-state):
-EEEEEEEE-SS-TT-EEEEEEEE----S-HHHHHHHHHHHHHHHHHHH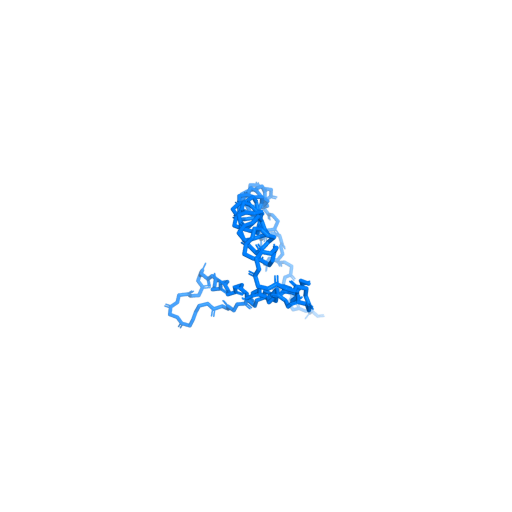HHHHHHHHHHHHHHHHTTHHHHHHHHHT----